Protein AF-A0A7S2L227-F1 (afdb_monomer_lite)

Structure (mmCIF, N/CA/C/O backbone):
data_AF-A0A7S2L227-F1
#
_entry.id   AF-A0A7S2L227-F1
#
loop_
_atom_site.group_PDB
_atom_site.id
_atom_site.type_symbol
_atom_site.label_atom_id
_atom_site.label_alt_id
_atom_site.label_comp_id
_atom_site.label_asym_id
_atom_site.label_entity_id
_atom_site.label_seq_id
_atom_site.pdbx_PDB_ins_code
_atom_site.Cartn_x
_atom_site.Cartn_y
_atom_site.Cartn_z
_atom_site.occupancy
_atom_site.B_iso_or_equiv
_atom_site.auth_seq_id
_atom_site.auth_comp_id
_atom_site.auth_asym_id
_atom_site.auth_atom_id
_atom_site.pdbx_PDB_model_num
ATOM 1 N N . CYS A 1 1 ? 7.752 14.181 -0.503 1.00 89.44 1 CYS A N 1
ATOM 2 C CA . CYS A 1 1 ? 8.346 12.931 -1.004 1.00 89.44 1 CYS A CA 1
ATOM 3 C C . CYS A 1 1 ? 9.025 13.169 -2.347 1.00 89.44 1 CYS A C 1
ATOM 5 O O . CYS A 1 1 ? 8.582 14.032 -3.104 1.00 89.44 1 CYS A O 1
ATOM 7 N N . THR A 1 2 ? 10.059 12.389 -2.670 1.00 92.19 2 THR A N 1
ATOM 8 C CA . THR A 1 2 ? 10.684 12.340 -4.005 1.00 92.19 2 THR A CA 1
ATOM 9 C C . THR A 1 2 ? 10.871 10.892 -4.438 1.00 92.19 2 THR A C 1
ATOM 11 O O . THR A 1 2 ? 11.545 10.142 -3.737 1.00 92.19 2 THR A O 1
ATOM 14 N N . ILE A 1 3 ? 10.342 10.508 -5.604 1.00 94.38 3 ILE A N 1
ATOM 15 C CA . ILE A 1 3 ? 10.519 9.165 -6.181 1.00 94.38 3 ILE A CA 1
ATOM 16 C C . ILE A 1 3 ? 11.665 9.109 -7.196 1.00 94.38 3 ILE A C 1
ATOM 18 O O . ILE A 1 3 ? 11.829 9.998 -8.033 1.00 94.38 3 ILE A O 1
ATOM 22 N N . VAL A 1 4 ? 12.415 8.006 -7.172 1.00 95.62 4 VAL A N 1
ATOM 23 C CA . VAL A 1 4 ? 13.352 7.609 -8.226 1.00 95.62 4 VAL A CA 1
ATOM 24 C C . VAL A 1 4 ? 12.947 6.232 -8.739 1.00 95.62 4 VAL A C 1
ATOM 26 O O . VAL A 1 4 ? 12.931 5.250 -7.998 1.00 95.62 4 VAL A O 1
ATOM 29 N N . ALA A 1 5 ? 12.632 6.153 -10.030 1.00 95.94 5 ALA A N 1
ATOM 30 C CA . ALA A 1 5 ? 12.313 4.904 -10.707 1.00 95.94 5 ALA A CA 1
ATOM 31 C C . ALA A 1 5 ? 13.301 4.658 -11.850 1.00 95.94 5 ALA A C 1
ATOM 33 O O . ALA A 1 5 ? 13.580 5.549 -12.652 1.00 95.94 5 ALA A O 1
ATOM 34 N N . VAL A 1 6 ? 13.815 3.432 -11.938 1.00 97.69 6 VAL A N 1
ATOM 35 C CA . VAL A 1 6 ? 14.757 2.999 -12.974 1.00 97.69 6 VAL A CA 1
ATOM 36 C C . VAL A 1 6 ? 14.181 1.772 -13.665 1.00 97.69 6 VAL A C 1
ATOM 38 O O . VAL A 1 6 ? 13.954 0.736 -13.041 1.00 97.69 6 VAL A O 1
ATOM 41 N N . GLY A 1 7 ? 13.930 1.884 -14.969 1.00 97.56 7 GLY A N 1
ATOM 42 C CA . GLY A 1 7 ? 13.489 0.755 -15.785 1.00 97.56 7 GLY A CA 1
ATOM 43 C C . GLY A 1 7 ? 14.604 -0.274 -15.980 1.00 97.56 7 GLY A C 1
ATOM 44 O O . GLY A 1 7 ? 15.784 0.071 -15.967 1.00 97.56 7 GLY A O 1
ATOM 45 N N . LYS A 1 8 ? 14.235 -1.537 -16.223 1.00 97.44 8 LYS A N 1
ATOM 46 C CA . LYS A 1 8 ? 15.195 -2.646 -16.379 1.00 97.44 8 LYS A CA 1
ATOM 47 C C . LYS A 1 8 ? 16.293 -2.378 -17.418 1.00 97.44 8 LYS A C 1
ATOM 49 O O . LYS A 1 8 ? 17.437 -2.739 -17.185 1.00 97.44 8 LYS A O 1
ATOM 54 N N . ASP A 1 9 ? 15.950 -1.710 -18.523 1.00 98.12 9 ASP A N 1
ATOM 55 C CA . ASP A 1 9 ? 16.874 -1.433 -19.634 1.00 98.12 9 ASP A CA 1
ATOM 56 C C . ASP A 1 9 ? 17.784 -0.224 -19.358 1.00 98.12 9 ASP A C 1
ATOM 58 O O . ASP A 1 9 ? 18.794 -0.045 -20.030 1.00 98.12 9 ASP A O 1
ATOM 62 N N . ALA A 1 10 ? 17.439 0.596 -18.360 1.00 97.94 10 ALA A N 1
ATOM 63 C CA . ALA A 1 10 ? 18.264 1.701 -17.872 1.00 97.94 10 ALA A CA 1
ATOM 64 C C . ALA A 1 10 ? 19.127 1.300 -16.660 1.00 97.94 10 ALA A C 1
ATOM 66 O O . ALA A 1 10 ? 20.042 2.026 -16.280 1.00 97.94 10 ALA A O 1
ATOM 67 N N . SER A 1 11 ? 18.826 0.162 -16.031 1.00 97.69 11 SER A N 1
ATOM 68 C CA . SER A 1 11 ? 19.532 -0.336 -14.854 1.00 97.69 11 SER A CA 1
ATOM 69 C C . SER A 1 11 ? 20.804 -1.089 -15.236 1.00 97.69 11 SER A C 1
ATOM 71 O O . SER A 1 11 ? 20.792 -1.941 -16.122 1.00 97.69 11 SER A O 1
ATOM 73 N N . ALA A 1 12 ? 21.888 -0.868 -14.488 1.00 97.56 12 ALA A N 1
ATOM 74 C CA . ALA A 1 12 ? 23.129 -1.631 -14.635 1.00 97.56 12 ALA A CA 1
ATOM 75 C C . ALA A 1 12 ? 22.983 -3.118 -14.249 1.00 97.56 12 ALA A C 1
ATOM 77 O O . ALA A 1 12 ? 23.829 -3.930 -14.615 1.00 97.56 12 ALA A O 1
ATOM 78 N N . THR A 1 13 ? 21.929 -3.483 -13.509 1.00 96.50 13 THR A N 1
ATOM 79 C CA . THR A 1 13 ? 21.678 -4.863 -13.058 1.00 96.50 13 THR A CA 1
ATOM 80 C C . THR A 1 13 ? 20.686 -5.616 -13.943 1.00 96.50 13 THR A C 1
ATOM 82 O O . THR A 1 13 ? 20.454 -6.798 -13.715 1.00 96.50 13 THR A O 1
ATOM 85 N N . GLY A 1 14 ? 20.060 -4.954 -14.924 1.00 97.19 14 GLY A N 1
ATOM 86 C CA . GLY A 1 14 ? 18.980 -5.544 -15.721 1.00 97.19 14 GLY A CA 1
ATOM 87 C C . GLY A 1 14 ? 17.658 -5.734 -14.960 1.00 97.19 14 GLY A C 1
ATOM 88 O O . GLY A 1 14 ? 16.725 -6.329 -15.499 1.00 97.19 14 GLY A O 1
ATOM 89 N N . HIS A 1 15 ? 17.551 -5.221 -13.729 1.00 94.44 15 HIS A N 1
ATOM 90 C CA . HIS A 1 15 ? 16.337 -5.266 -12.909 1.00 94.44 15 HIS A CA 1
ATOM 91 C C . HIS A 1 15 ? 15.732 -3.867 -12.730 1.00 94.44 15 HIS A C 1
ATOM 93 O O . HIS A 1 15 ? 16.484 -2.893 -12.619 1.00 94.44 15 HIS A O 1
ATOM 99 N N . PRO A 1 16 ? 14.392 -3.741 -12.692 1.00 96.25 16 PRO A N 1
ATOM 100 C CA . PRO A 1 16 ? 13.751 -2.478 -12.358 1.00 96.25 16 PRO A CA 1
ATOM 101 C C . PRO A 1 16 ? 13.970 -2.137 -10.879 1.00 96.25 16 PRO A C 1
ATOM 103 O O . PRO A 1 16 ? 14.066 -3.029 -10.037 1.00 96.25 16 PRO A O 1
ATOM 106 N N . MET A 1 17 ? 14.022 -0.846 -10.563 1.00 96.00 17 MET A N 1
ATOM 107 C CA . MET A 1 17 ? 14.164 -0.344 -9.195 1.00 96.00 17 MET A CA 1
ATOM 108 C C . MET A 1 17 ? 13.199 0.814 -8.972 1.00 96.00 17 MET A C 1
ATOM 110 O O . MET A 1 17 ? 13.030 1.662 -9.849 1.00 96.00 17 MET A O 1
ATOM 114 N N . VAL A 1 18 ? 12.598 0.857 -7.788 1.00 95.81 18 VAL A N 1
ATOM 115 C CA . VAL A 1 18 ? 11.824 1.998 -7.296 1.00 95.81 18 VAL A CA 1
ATOM 116 C C . VAL A 1 18 ? 12.293 2.324 -5.884 1.00 95.81 18 VAL A C 1
ATOM 118 O O . VAL A 1 18 ? 12.505 1.424 -5.074 1.00 95.81 18 VAL A O 1
ATOM 121 N N . SER A 1 19 ? 12.480 3.605 -5.597 1.00 93.69 19 SER A N 1
ATOM 122 C CA . SER A 1 19 ? 12.734 4.119 -4.254 1.00 93.69 19 SER A CA 1
ATOM 123 C C . SER A 1 19 ? 12.067 5.477 -4.092 1.00 93.69 19 SER A C 1
ATOM 125 O O . SER A 1 19 ? 11.801 6.162 -5.081 1.00 93.69 19 SER A O 1
ATOM 127 N N . HIS A 1 20 ? 11.789 5.871 -2.854 1.00 93.94 20 HIS A N 1
ATOM 128 C CA . HIS A 1 20 ? 11.280 7.202 -2.558 1.00 93.94 20 HIS A CA 1
ATOM 129 C C . HIS A 1 20 ? 11.815 7.715 -1.222 1.00 93.94 20 HIS A C 1
ATOM 131 O O . HIS A 1 20 ? 12.197 6.924 -0.358 1.00 93.94 20 HIS A O 1
ATOM 137 N N . THR A 1 21 ? 11.860 9.037 -1.073 1.00 91.88 21 THR A N 1
ATOM 138 C CA . THR A 1 21 ? 11.909 9.676 0.245 1.00 91.88 21 THR A CA 1
ATOM 139 C C . THR A 1 21 ? 10.487 9.844 0.752 1.00 91.88 21 THR A C 1
ATOM 141 O O . THR A 1 21 ? 9.619 10.278 -0.007 1.00 91.88 21 THR A O 1
ATOM 144 N N . ASP A 1 22 ? 10.267 9.492 2.010 1.00 88.88 22 ASP A N 1
ATOM 145 C CA . ASP A 1 22 ? 9.003 9.689 2.709 1.00 88.88 22 ASP A CA 1
ATOM 146 C C . ASP A 1 22 ? 9.138 10.932 3.601 1.00 88.88 22 ASP A C 1
ATOM 148 O O . ASP A 1 22 ? 9.889 10.923 4.579 1.00 88.88 22 ASP A O 1
ATOM 152 N N . ASP A 1 23 ? 8.517 12.040 3.187 1.00 86.94 23 ASP A N 1
ATOM 153 C CA . ASP A 1 23 ? 8.712 13.354 3.808 1.00 86.94 23 ASP A CA 1
ATOM 154 C C . ASP A 1 23 ? 7.455 13.735 4.614 1.00 86.94 23 ASP A C 1
ATOM 156 O O . ASP A 1 23 ? 6.444 14.134 4.038 1.00 86.94 23 ASP A O 1
ATOM 160 N N . SER A 1 24 ? 7.524 13.691 5.944 1.00 77.12 24 SER A N 1
ATOM 161 C CA . SER A 1 24 ? 6.359 13.759 6.848 1.00 77.12 24 SER A CA 1
ATOM 162 C C . SER A 1 24 ? 5.887 15.147 7.275 1.00 77.12 24 SER A C 1
ATOM 164 O O . SER A 1 24 ? 5.265 15.317 8.325 1.00 77.12 24 SER A O 1
ATOM 166 N N . GLY A 1 25 ? 6.185 16.171 6.475 1.00 78.31 25 GLY A N 1
ATOM 167 C CA . GLY A 1 25 ? 5.776 17.542 6.776 1.00 78.31 25 GLY A CA 1
ATOM 168 C C . GLY A 1 25 ? 6.189 17.978 8.198 1.00 78.31 25 GLY A C 1
ATOM 169 O O . GLY A 1 25 ? 7.387 17.986 8.490 1.00 78.31 25 GLY A O 1
ATOM 170 N N . PRO A 1 26 ? 5.246 18.405 9.066 1.00 79.25 26 PRO A N 1
ATOM 171 C CA . PRO A 1 26 ? 5.553 18.857 10.425 1.00 79.25 26 PRO A CA 1
ATOM 172 C C . PRO A 1 26 ? 5.681 17.730 11.466 1.00 79.25 26 PRO A C 1
ATOM 174 O O . PRO A 1 26 ? 6.197 17.991 12.555 1.00 79.25 26 PRO A O 1
ATOM 177 N N . ASP A 1 27 ? 5.217 16.515 11.169 1.00 81.25 27 ASP A N 1
ATOM 178 C CA . ASP A 1 27 ? 5.107 15.422 12.136 1.00 81.25 27 ASP A CA 1
ATOM 179 C C . ASP A 1 27 ? 6.258 14.416 12.001 1.00 81.25 27 ASP A C 1
ATOM 181 O O . ASP A 1 27 ? 6.941 14.334 10.981 1.00 81.25 27 ASP A O 1
ATOM 185 N N . THR A 1 28 ? 6.520 13.643 13.059 1.00 84.62 28 THR A N 1
ATOM 186 C CA . THR A 1 28 ? 7.528 12.569 13.013 1.00 84.62 28 THR A CA 1
ATOM 187 C C . THR A 1 28 ? 6.894 11.293 12.482 1.00 84.62 28 THR A C 1
ATOM 189 O O . THR A 1 28 ? 6.044 10.745 13.178 1.00 84.62 28 THR A O 1
ATOM 192 N N . THR A 1 29 ? 7.343 10.782 11.330 1.00 86.50 29 THR A N 1
ATOM 193 C CA . THR A 1 29 ? 6.889 9.489 10.787 1.00 86.50 29 THR A CA 1
ATOM 194 C C . THR A 1 29 ? 7.057 8.351 11.784 1.00 86.50 29 THR A C 1
ATOM 196 O O . THR A 1 29 ? 8.076 8.222 12.471 1.00 86.50 29 THR A O 1
ATOM 199 N N . ASP A 1 30 ? 6.081 7.451 11.807 1.00 91.31 30 ASP A N 1
ATOM 200 C CA . ASP A 1 30 ? 6.264 6.135 12.395 1.00 91.31 30 ASP A CA 1
ATOM 201 C C . ASP A 1 30 ? 7.247 5.335 11.518 1.00 91.31 30 ASP A C 1
ATOM 203 O O . ASP A 1 30 ? 6.924 4.892 10.424 1.00 91.31 30 ASP A O 1
ATOM 207 N N . ILE A 1 31 ? 8.481 5.144 11.985 1.00 90.62 31 ILE A N 1
ATOM 208 C CA . ILE A 1 31 ? 9.533 4.442 11.222 1.00 90.62 31 ILE A CA 1
ATOM 209 C C . ILE A 1 31 ? 9.537 2.923 11.435 1.00 90.62 31 ILE A C 1
ATOM 211 O O . ILE A 1 31 ? 10.483 2.241 11.034 1.00 90.62 31 ILE A O 1
ATOM 215 N N . ARG A 1 32 ? 8.526 2.361 12.116 1.00 93.81 32 ARG A N 1
ATOM 216 C CA . ARG A 1 32 ? 8.453 0.905 12.301 1.00 93.81 32 ARG A CA 1
ATOM 217 C C . ARG A 1 32 ? 8.419 0.218 10.934 1.00 93.81 32 ARG A C 1
ATOM 219 O O . ARG A 1 32 ? 7.645 0.596 10.062 1.00 93.81 32 ARG A O 1
ATOM 226 N N . TRP A 1 33 ? 9.247 -0.805 10.770 1.00 95.31 33 TRP A N 1
ATOM 227 C CA . TRP A 1 33 ? 9.251 -1.656 9.587 1.00 95.31 33 TRP A CA 1
ATOM 228 C C . TRP A 1 33 ? 8.586 -2.978 9.954 1.00 95.31 33 TRP A C 1
ATOM 230 O O . TRP A 1 33 ? 9.184 -3.810 10.638 1.00 95.31 33 TRP A O 1
ATOM 240 N N . ILE A 1 34 ? 7.313 -3.127 9.590 1.00 97.50 34 ILE A N 1
ATOM 241 C CA . ILE A 1 34 ? 6.462 -4.201 10.111 1.00 97.50 34 ILE A CA 1
ATOM 242 C C . ILE A 1 34 ? 6.219 -5.250 9.037 1.00 97.50 34 ILE A C 1
ATOM 244 O O . ILE A 1 34 ? 6.005 -4.947 7.867 1.00 97.50 34 ILE A O 1
ATOM 248 N N . ARG A 1 35 ? 6.252 -6.519 9.437 1.00 97.81 35 ARG A N 1
ATOM 249 C CA . ARG A 1 35 ? 5.989 -7.639 8.543 1.00 97.81 35 ARG A CA 1
ATOM 250 C C . ARG A 1 35 ? 4.532 -8.073 8.642 1.00 97.81 35 ARG A C 1
ATOM 252 O O . ARG A 1 35 ? 4.182 -8.779 9.574 1.00 97.81 35 ARG A O 1
ATOM 259 N N . VAL A 1 36 ? 3.710 -7.767 7.641 1.00 98.38 36 VAL A N 1
ATOM 260 C CA . VAL A 1 36 ? 2.331 -8.286 7.573 1.00 98.38 36 VAL A CA 1
ATOM 261 C C . VAL A 1 36 ? 2.347 -9.698 6.972 1.00 98.38 36 VAL A C 1
ATOM 263 O O . VAL A 1 36 ? 2.692 -9.849 5.797 1.00 98.38 36 VAL A O 1
ATOM 266 N N . PRO A 1 37 ? 2.047 -10.760 7.743 1.00 98.31 37 PRO A N 1
ATOM 267 C CA . PRO A 1 37 ? 2.355 -12.133 7.347 1.00 98.31 37 PRO A CA 1
ATOM 268 C C . PRO A 1 37 ? 1.455 -12.653 6.221 1.00 98.31 37 PRO A C 1
ATOM 270 O O . PRO A 1 37 ? 0.384 -12.111 5.959 1.00 98.31 37 PRO A O 1
ATOM 273 N N . HIS A 1 38 ? 1.892 -13.748 5.591 1.00 98.50 38 HIS A N 1
ATOM 274 C CA . HIS A 1 38 ? 1.083 -14.511 4.642 1.00 98.50 38 HIS A CA 1
ATOM 275 C C . HIS A 1 38 ? -0.147 -15.042 5.373 1.00 98.50 38 HIS A C 1
ATOM 277 O O . HIS A 1 38 ? -0.011 -15.560 6.487 1.00 98.50 38 HIS A O 1
ATOM 283 N N . ARG A 1 39 ? -1.336 -14.959 4.771 1.00 97.75 39 ARG A N 1
ATOM 284 C CA . ARG A 1 39 ? -2.563 -15.418 5.433 1.00 97.75 39 ARG A CA 1
ATOM 285 C C . ARG A 1 39 ? -3.535 -16.066 4.474 1.00 97.75 39 ARG A C 1
ATOM 287 O O . ARG A 1 39 ? -3.676 -15.637 3.336 1.00 97.75 39 ARG A O 1
ATOM 294 N N . LYS A 1 40 ? -4.266 -17.040 5.012 1.00 98.31 40 LYS A N 1
ATOM 295 C CA . LYS A 1 40 ? -5.488 -17.576 4.419 1.00 98.31 40 LYS A CA 1
ATOM 296 C C . LYS A 1 40 ? -6.691 -17.068 5.192 1.00 98.31 40 LYS A C 1
ATOM 298 O O . LYS A 1 40 ? -6.659 -17.016 6.422 1.00 98.31 40 LYS A O 1
ATOM 303 N N . TRP A 1 41 ? -7.746 -16.732 4.470 1.00 97.44 41 TRP A N 1
ATOM 304 C CA . TRP A 1 41 ? -8.954 -16.134 5.011 1.00 97.44 41 TRP A CA 1
ATOM 305 C C . TRP A 1 41 ? -10.163 -17.029 4.734 1.00 97.44 41 TRP A C 1
ATOM 307 O O . TRP A 1 41 ? -10.324 -17.517 3.612 1.00 97.44 41 TRP A O 1
ATOM 317 N N . PRO A 1 42 ? -11.039 -17.258 5.730 1.00 97.94 42 PRO A N 1
ATOM 318 C CA . PRO A 1 42 ? -12.309 -17.930 5.502 1.00 97.94 42 PRO A CA 1
ATOM 319 C C . PRO A 1 42 ? -13.157 -17.234 4.431 1.00 97.94 42 PRO A C 1
ATOM 321 O O . PRO A 1 42 ? -13.129 -16.014 4.253 1.00 97.94 42 PRO A O 1
ATOM 324 N N . LYS A 1 43 ? -13.993 -18.012 3.740 1.00 97.31 43 LYS A N 1
ATOM 325 C CA . LYS A 1 43 ? -14.939 -17.459 2.769 1.00 97.31 43 LYS A CA 1
ATOM 326 C C . LYS A 1 43 ? -15.872 -16.449 3.448 1.00 97.31 43 LYS A C 1
ATOM 328 O O . LYS A 1 43 ? -16.512 -16.770 4.445 1.00 97.31 43 LYS A O 1
ATOM 333 N N . GLY A 1 44 ? -15.993 -15.262 2.855 1.00 97.19 44 GLY A N 1
ATOM 334 C CA . GLY A 1 44 ? -16.830 -14.178 3.376 1.00 97.19 44 GLY A CA 1
ATOM 335 C C . GLY A 1 44 ? -16.114 -13.227 4.338 1.00 97.19 44 GLY A C 1
ATOM 336 O O . GLY A 1 44 ? -16.751 -12.294 4.815 1.00 97.19 44 GLY A O 1
ATOM 337 N N . SER A 1 45 ? -14.816 -13.422 4.599 1.00 98.06 45 SER A N 1
ATOM 338 C CA . SER A 1 45 ? -13.998 -12.432 5.304 1.00 98.06 45 SER A CA 1
ATOM 339 C C . SER A 1 45 ? -13.984 -11.077 4.587 1.00 98.06 45 SER A C 1
ATOM 341 O O . SER A 1 45 ? -14.109 -10.991 3.361 1.00 98.06 45 SER A O 1
ATOM 343 N N . THR A 1 46 ? -13.785 -10.014 5.364 1.00 97.88 46 THR A N 1
ATOM 344 C CA . THR A 1 46 ? -13.619 -8.642 4.876 1.00 97.88 46 THR A CA 1
ATOM 345 C C . THR A 1 46 ? -12.225 -8.114 5.217 1.00 97.88 46 THR A C 1
ATOM 347 O O . THR A 1 46 ? -11.555 -8.609 6.121 1.00 97.88 46 THR A O 1
ATOM 350 N N . ARG A 1 47 ? -11.758 -7.131 4.446 1.00 97.69 47 ARG A N 1
ATOM 351 C CA . ARG A 1 47 ? -10.545 -6.352 4.695 1.00 97.69 47 ARG A CA 1
ATOM 352 C C . ARG A 1 47 ? -10.977 -4.951 5.103 1.00 97.69 47 ARG A C 1
ATOM 354 O O . ARG A 1 47 ? -11.545 -4.223 4.291 1.00 97.69 47 ARG A O 1
ATOM 361 N N . LYS A 1 48 ? -10.718 -4.603 6.362 1.00 98.06 48 LYS A N 1
ATOM 362 C CA . LYS A 1 48 ? -10.945 -3.259 6.914 1.00 98.06 48 LYS A CA 1
ATOM 363 C C . LYS A 1 48 ? -10.077 -2.239 6.196 1.00 98.06 48 LYS A C 1
ATOM 365 O O . LYS A 1 48 ? -8.965 -2.580 5.824 1.00 98.06 48 LYS A O 1
ATOM 370 N N . LEU A 1 49 ? -10.569 -1.023 6.032 1.00 97.88 49 LEU A N 1
ATOM 371 C CA . LEU A 1 49 ? -9.829 0.125 5.516 1.00 97.88 49 LEU A CA 1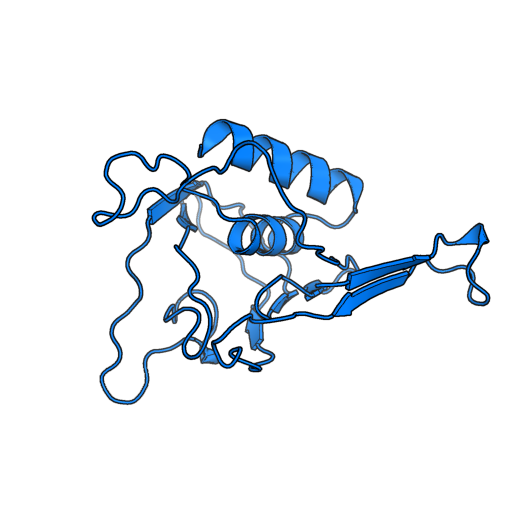
ATOM 372 C C . LEU A 1 49 ? -9.717 1.161 6.629 1.00 97.88 49 LEU A C 1
ATOM 374 O O . LEU A 1 49 ? -10.671 1.347 7.390 1.00 97.88 49 LEU A O 1
ATOM 378 N N . TYR A 1 50 ? -8.577 1.825 6.741 1.00 97.06 50 TYR A N 1
ATOM 379 C CA . TYR A 1 50 ? -8.281 2.743 7.831 1.00 97.06 50 TYR A CA 1
ATOM 380 C C . TYR A 1 50 ? -7.936 4.128 7.297 1.00 97.06 50 TYR A C 1
ATOM 382 O O . TYR A 1 50 ? -7.371 4.294 6.222 1.00 97.06 50 TYR A O 1
ATOM 390 N N . ASN A 1 51 ? -8.244 5.146 8.095 1.00 95.12 51 ASN A N 1
ATOM 391 C CA . ASN A 1 51 ? -7.601 6.437 7.923 1.00 95.12 51 ASN A CA 1
ATOM 392 C C . ASN A 1 51 ? -6.234 6.374 8.610 1.00 95.12 51 ASN A C 1
ATOM 394 O O . ASN A 1 51 ? -6.164 6.490 9.836 1.00 95.12 51 ASN A O 1
ATOM 398 N N . TRP A 1 52 ? -5.185 6.150 7.825 1.00 93.19 52 TRP A N 1
ATOM 399 C CA . TRP A 1 52 ? -3.802 6.156 8.293 1.00 93.19 52 TRP A CA 1
ATOM 400 C C . TRP A 1 52 ? -3.437 7.569 8.752 1.00 93.19 52 TRP A C 1
ATOM 402 O O . TRP A 1 52 ? -3.894 8.552 8.168 1.00 93.19 52 TRP A O 1
ATOM 412 N N . VAL A 1 53 ? -2.710 7.669 9.863 1.00 88.50 53 VAL A N 1
ATOM 413 C CA . VAL A 1 53 ? -2.306 8.961 10.428 1.00 88.50 53 VAL A CA 1
ATOM 414 C C . VAL A 1 53 ? -0.812 9.162 10.278 1.00 88.50 53 VAL A C 1
ATOM 416 O O . VAL A 1 53 ? -0.039 8.214 10.427 1.00 88.50 53 VAL A O 1
ATOM 419 N N . ASP A 1 54 ? -0.424 10.413 10.060 1.00 82.75 54 ASP A N 1
ATOM 420 C CA . ASP A 1 54 ? 0.972 10.813 10.113 1.00 82.75 54 ASP A CA 1
ATOM 421 C C . ASP A 1 54 ? 1.481 10.651 11.555 1.00 82.75 54 ASP A C 1
ATOM 423 O O . ASP A 1 54 ? 0.933 11.201 12.515 1.00 82.75 54 ASP A O 1
ATOM 427 N N . GLY A 1 55 ? 2.530 9.847 11.711 1.00 87.56 55 GLY A N 1
ATOM 428 C CA . GLY A 1 55 ? 3.232 9.633 12.974 1.00 87.56 55 GLY A CA 1
ATOM 429 C C . GLY A 1 55 ? 2.788 8.436 13.807 1.00 87.56 55 GLY A C 1
ATOM 430 O O . GLY A 1 55 ? 2.138 7.517 13.321 1.00 87.56 55 GLY A O 1
ATOM 431 N N . TYR A 1 56 ? 3.256 8.365 15.060 1.00 90.31 56 TYR A N 1
ATOM 432 C CA . TYR A 1 56 ? 3.131 7.153 15.878 1.00 90.31 56 TYR A CA 1
ATOM 433 C C . TYR A 1 56 ? 1.916 7.164 16.827 1.00 90.31 56 TYR A C 1
ATOM 435 O O . TYR A 1 56 ? 1.795 8.076 17.650 1.00 90.31 56 TYR A O 1
ATOM 443 N N . PRO A 1 57 ? 1.108 6.084 16.850 1.00 91.88 57 PRO A N 1
ATOM 444 C CA . PRO A 1 57 ? 1.095 4.975 15.889 1.00 91.88 57 PRO A CA 1
ATOM 445 C C . PRO A 1 57 ? 0.322 5.354 14.614 1.00 91.88 57 PRO A C 1
ATOM 447 O O . PRO A 1 57 ? -0.783 5.883 14.719 1.00 91.88 57 PRO A O 1
ATOM 450 N N . ARG A 1 58 ? 0.831 4.982 13.428 1.00 93.31 58 ARG A N 1
ATOM 451 C CA . ARG A 1 58 ? 0.141 5.287 12.152 1.00 93.31 58 ARG A CA 1
ATOM 452 C C . ARG A 1 58 ? -1.196 4.557 11.998 1.00 93.31 58 ARG A C 1
ATOM 454 O O . ARG A 1 58 ? -2.099 4.990 11.290 1.00 93.31 58 ARG A O 1
ATOM 461 N N . VAL A 1 59 ? -1.299 3.420 12.685 1.00 96.06 59 VAL A N 1
ATOM 462 C CA . VAL A 1 59 ? -2.511 2.633 12.900 1.00 96.06 59 VAL A CA 1
ATOM 463 C C . VAL A 1 59 ? -2.307 1.748 14.133 1.00 96.06 59 VAL A C 1
ATOM 465 O O . VAL A 1 59 ? -1.178 1.349 14.449 1.00 96.06 59 VAL A O 1
ATOM 468 N N . VAL A 1 60 ? -3.401 1.415 14.814 1.00 97.31 60 VAL A N 1
ATOM 469 C CA . VAL A 1 60 ? -3.465 0.349 15.819 1.00 97.31 60 VAL A CA 1
ATOM 470 C C . VAL A 1 60 ? -4.437 -0.694 15.285 1.00 97.31 60 VAL A C 1
ATOM 472 O O . VAL A 1 60 ? -5.632 -0.429 15.187 1.00 97.31 60 VAL A O 1
ATOM 475 N N . ALA A 1 61 ? -3.905 -1.830 14.850 1.00 96.88 61 ALA A N 1
ATOM 476 C CA . ALA A 1 61 ? -4.661 -2.872 14.167 1.00 96.88 61 ALA A CA 1
ATOM 477 C C . ALA A 1 61 ? -3.970 -4.225 14.364 1.00 96.88 61 ALA A C 1
ATOM 479 O O . ALA A 1 61 ? -3.252 -4.701 13.479 1.00 96.88 61 ALA A O 1
ATOM 480 N N . ALA A 1 62 ? -4.198 -4.868 15.515 1.00 96.06 62 ALA A N 1
ATOM 481 C CA . ALA A 1 62 ? -3.583 -6.164 15.843 1.00 96.06 62 ALA A CA 1
ATOM 482 C C . ALA A 1 62 ? -3.881 -7.250 14.790 1.00 96.06 62 ALA A C 1
ATOM 484 O O . ALA A 1 62 ? -3.115 -8.196 14.600 1.00 96.06 62 ALA A O 1
ATOM 485 N N . GLU A 1 63 ? -5.002 -7.099 14.080 1.00 94.56 63 GLU A N 1
ATOM 486 C CA . GLU A 1 63 ? -5.379 -7.971 12.978 1.00 94.56 63 GLU A CA 1
ATOM 487 C C . GLU A 1 63 ? -4.378 -7.918 11.819 1.00 94.56 63 GLU A C 1
ATOM 489 O O . GLU A 1 63 ? -4.177 -8.950 11.199 1.00 94.56 63 GLU A O 1
ATOM 494 N N . LEU A 1 64 ? -3.702 -6.799 11.533 1.00 95.19 64 LEU A N 1
ATOM 495 C CA . LEU A 1 64 ? -2.719 -6.723 10.440 1.00 95.19 64 LEU A CA 1
ATOM 496 C C . LEU A 1 64 ? -1.405 -7.418 10.812 1.00 95.19 64 LEU A C 1
ATOM 498 O O . LEU A 1 64 ? -0.895 -8.249 10.058 1.00 95.19 64 LEU A O 1
ATOM 502 N N . SER A 1 65 ? -0.885 -7.132 12.004 1.00 95.69 65 SER A N 1
ATOM 503 C CA . SER A 1 65 ? 0.325 -7.754 12.543 1.00 95.69 65 SER A CA 1
ATOM 504 C C . SER A 1 65 ? 0.368 -7.624 14.067 1.00 95.69 65 SER A C 1
ATOM 506 O O . SER A 1 65 ? -0.126 -6.617 14.583 1.00 95.69 65 SER A O 1
ATOM 508 N N . PRO A 1 66 ? 1.000 -8.558 14.806 1.00 94.81 66 PRO A N 1
ATOM 509 C CA . PRO A 1 66 ? 1.221 -8.404 16.246 1.00 94.81 66 PRO A CA 1
ATOM 510 C C . PRO A 1 66 ? 1.929 -7.094 16.621 1.00 94.81 66 PRO A C 1
ATOM 512 O O . PRO A 1 66 ? 1.663 -6.525 17.673 1.00 94.81 66 PRO A O 1
ATOM 515 N N . GLU A 1 67 ? 2.787 -6.569 15.747 1.00 95.38 67 GLU A N 1
ATOM 516 C CA . GLU A 1 67 ? 3.516 -5.312 15.940 1.00 95.38 67 GLU A CA 1
ATOM 517 C C . GLU A 1 67 ? 2.622 -4.065 15.816 1.00 95.38 67 GLU A C 1
ATOM 519 O O . GLU A 1 67 ? 3.033 -2.978 16.222 1.00 95.38 67 GLU A O 1
ATOM 524 N N . TYR A 1 68 ? 1.402 -4.215 15.288 1.00 96.62 68 TYR A N 1
ATOM 525 C CA . TYR A 1 68 ? 0.353 -3.190 15.290 1.00 96.62 68 TYR A CA 1
ATOM 526 C C . TYR A 1 68 ? -0.630 -3.340 16.458 1.00 96.62 68 TYR A C 1
ATOM 528 O O . TYR A 1 68 ? -1.594 -2.575 16.534 1.00 96.62 68 TYR A O 1
ATOM 536 N N . ALA A 1 69 ? -0.413 -4.299 17.364 1.00 96.38 69 ALA A N 1
ATOM 537 C CA . ALA A 1 69 ? -1.257 -4.456 18.538 1.00 96.38 69 ALA A CA 1
ATOM 538 C C . ALA A 1 69 ? -1.168 -3.231 19.469 1.00 96.38 69 ALA A C 1
ATOM 540 O O . ALA A 1 69 ? -0.110 -2.601 19.570 1.00 96.38 69 ALA A O 1
ATOM 541 N N . PRO A 1 70 ? -2.262 -2.892 20.174 1.00 96.69 70 PRO A N 1
ATOM 542 C CA . PRO A 1 70 ? -2.293 -1.756 21.083 1.00 96.69 70 PRO A CA 1
ATOM 543 C C . PRO A 1 70 ? -1.261 -1.905 22.202 1.00 96.69 70 PRO A C 1
ATOM 545 O O . PRO A 1 70 ? -1.197 -2.930 22.882 1.00 96.69 70 PRO A O 1
ATOM 548 N N . VAL A 1 71 ? -0.505 -0.837 22.455 1.00 95.25 71 VAL A N 1
ATOM 549 C CA . VAL A 1 71 ? 0.386 -0.716 23.618 1.00 95.25 71 VAL A CA 1
ATOM 550 C C . VAL A 1 71 ? -0.055 0.430 24.522 1.00 95.25 71 VAL A C 1
ATOM 552 O O . VAL A 1 71 ? -0.669 1.390 24.069 1.00 95.25 71 VAL A O 1
ATOM 555 N N . ALA A 1 72 ? 0.264 0.353 25.816 1.00 92.50 72 ALA A N 1
ATOM 556 C CA . ALA A 1 72 ? 0.122 1.471 26.759 1.00 92.50 72 ALA A CA 1
ATOM 557 C C . ALA A 1 72 ? -1.250 2.193 26.729 1.00 92.50 72 ALA A C 1
ATOM 559 O O . ALA A 1 72 ? -1.322 3.419 26.747 1.00 92.50 72 ALA A O 1
ATOM 560 N N . GLY A 1 73 ? -2.353 1.436 26.684 1.00 93.62 73 GLY A N 1
ATOM 561 C CA . GLY A 1 73 ? -3.711 1.998 26.712 1.00 93.62 73 GLY A CA 1
ATOM 562 C C . GLY A 1 73 ? -4.220 2.541 25.372 1.00 93.62 73 GLY A C 1
ATOM 563 O O . GLY A 1 73 ? -5.302 3.130 25.334 1.00 93.62 73 GLY A O 1
ATOM 564 N N . GLN A 1 74 ? -3.483 2.326 24.277 1.00 96.31 74 GLN A N 1
ATOM 565 C CA . GLN A 1 74 ? -3.988 2.545 22.924 1.00 96.31 74 GLN A CA 1
ATOM 566 C C . GLN A 1 74 ? -5.278 1.752 22.681 1.00 96.31 74 GLN A C 1
ATOM 568 O O . GLN A 1 74 ? -5.475 0.655 23.209 1.00 96.31 74 GLN A O 1
ATOM 573 N N . LYS A 1 75 ? -6.156 2.321 21.858 1.00 96.00 75 LYS A N 1
ATOM 574 C CA . LYS A 1 75 ? -7.366 1.662 21.364 1.00 96.00 75 LYS A CA 1
ATOM 575 C C . LYS A 1 75 ? -7.149 1.272 19.910 1.00 96.00 75 LYS A C 1
ATOM 577 O O . LYS A 1 75 ? -6.440 1.979 19.200 1.00 96.00 75 LYS A O 1
ATOM 582 N N . GLU A 1 76 ? -7.784 0.183 19.492 1.00 96.56 76 GLU A N 1
ATOM 583 C CA . GLU A 1 76 ? -7.848 -0.195 18.079 1.00 96.56 76 GLU A CA 1
ATOM 584 C C . GLU A 1 76 ? -8.385 0.975 17.244 1.00 96.56 76 GLU A C 1
ATOM 586 O O . GLU A 1 76 ? -9.343 1.655 17.638 1.00 96.56 76 GLU A O 1
ATOM 591 N N . SER A 1 77 ? -7.757 1.204 16.095 1.00 96.62 77 SER A N 1
ATOM 592 C CA . SER A 1 77 ? -8.207 2.177 15.112 1.00 96.62 77 SER A CA 1
ATOM 593 C C . SER A 1 77 ? -9.588 1.777 14.594 1.00 96.62 77 SER A C 1
ATOM 595 O O . SER A 1 77 ? -9.870 0.604 14.351 1.00 96.62 77 SER A O 1
ATOM 597 N N . VAL A 1 78 ? -10.466 2.761 14.413 1.00 96.12 78 VAL A N 1
ATOM 598 C CA . VAL A 1 78 ? -11.804 2.526 13.860 1.00 96.12 78 VAL A CA 1
ATOM 599 C C . VAL A 1 78 ? -11.699 2.481 12.331 1.00 96.12 78 VAL A C 1
ATOM 601 O O . VAL A 1 78 ? -11.218 3.457 11.748 1.00 96.12 78 VAL A O 1
ATOM 604 N N . PRO A 1 79 ? -12.130 1.394 11.665 1.00 96.81 79 PRO A N 1
ATOM 605 C CA . PRO A 1 79 ? -12.162 1.340 10.208 1.00 96.81 79 PRO A CA 1
ATOM 606 C C . PRO A 1 79 ? -13.088 2.406 9.616 1.00 96.81 79 PRO A C 1
ATOM 608 O O . PRO A 1 79 ? -14.164 2.671 10.153 1.00 96.81 79 PRO A O 1
ATOM 611 N N . ILE A 1 80 ? -12.697 2.971 8.476 1.00 96.56 80 ILE A N 1
ATOM 612 C CA . ILE A 1 80 ? -13.510 3.914 7.687 1.00 96.56 80 ILE A CA 1
ATOM 613 C C . ILE A 1 80 ? -14.279 3.221 6.551 1.00 96.56 80 ILE A C 1
ATOM 615 O O . ILE A 1 80 ? -15.128 3.824 5.895 1.00 96.56 80 ILE A O 1
ATOM 619 N N . GLY A 1 81 ? -14.009 1.935 6.325 1.00 96.25 81 GLY A N 1
ATOM 620 C CA . GLY A 1 81 ? -14.678 1.106 5.331 1.00 96.25 81 GLY A CA 1
ATOM 621 C C . GLY A 1 81 ? -14.238 -0.351 5.420 1.00 96.25 81 GLY A C 1
ATOM 622 O O . GLY A 1 81 ? -13.346 -0.696 6.195 1.00 96.25 81 GLY A O 1
ATOM 623 N N . GLU A 1 82 ? -14.865 -1.207 4.618 1.00 97.50 82 GLU A N 1
ATOM 624 C CA . GLU A 1 82 ? -14.486 -2.611 4.468 1.00 97.50 82 GLU A CA 1
ATOM 625 C C . GLU A 1 82 ? -14.734 -3.071 3.029 1.00 97.50 82 GLU A C 1
ATOM 627 O O . GLU A 1 82 ? -15.757 -2.735 2.432 1.00 97.50 82 GLU A O 1
ATOM 632 N N . ILE A 1 83 ? -13.833 -3.895 2.494 1.00 98.25 83 ILE A N 1
ATOM 633 C CA . ILE A 1 83 ? -13.986 -4.550 1.187 1.00 98.25 83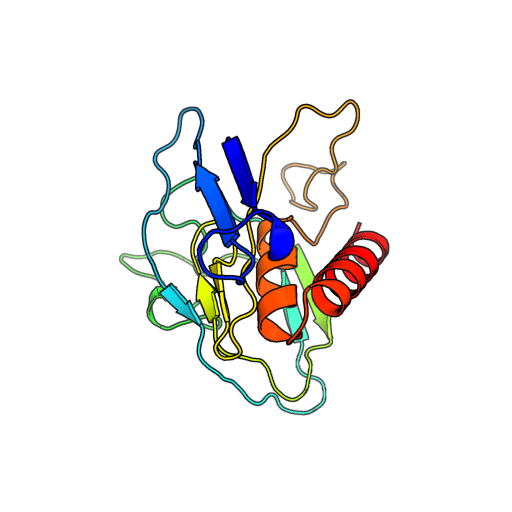 ILE A CA 1
ATOM 634 C C . ILE A 1 83 ? -13.969 -6.074 1.341 1.00 98.25 83 ILE A C 1
ATOM 636 O O . ILE A 1 83 ? -13.438 -6.579 2.329 1.00 98.25 83 ILE A O 1
ATOM 640 N N . PRO A 1 84 ? -14.491 -6.852 0.376 1.00 98.19 84 PRO A N 1
ATOM 641 C CA . PRO A 1 84 ? -14.323 -8.303 0.393 1.00 98.19 84 PRO A CA 1
ATOM 642 C C . PRO A 1 84 ? -12.841 -8.697 0.447 1.00 98.19 84 PRO A C 1
ATOM 644 O O . PRO A 1 84 ? -12.010 -8.114 -0.263 1.00 98.19 84 PRO A O 1
ATOM 647 N N . GLN A 1 85 ? -12.513 -9.685 1.281 1.00 97.88 85 GLN A N 1
ATOM 648 C CA . GLN A 1 85 ? -11.170 -10.249 1.361 1.00 97.88 85 GLN A CA 1
ATOM 649 C C . GLN A 1 85 ? -10.983 -11.378 0.338 1.00 97.88 85 GLN A C 1
ATOM 651 O O . GLN A 1 85 ? -11.939 -12.061 -0.036 1.00 97.88 85 GLN A O 1
ATOM 656 N N . VAL A 1 86 ? -9.748 -11.560 -0.128 1.00 97.88 86 VAL A N 1
ATOM 657 C CA . VAL A 1 86 ? -9.352 -12.701 -0.966 1.00 97.88 86 VAL A CA 1
ATOM 658 C C . VAL A 1 86 ? -8.999 -13.911 -0.097 1.00 97.88 86 VAL A C 1
ATOM 660 O O . VAL A 1 86 ? -8.634 -13.758 1.063 1.00 97.88 86 VAL A O 1
ATOM 663 N N . GLU A 1 87 ? -9.099 -15.123 -0.644 1.00 97.94 87 GLU A N 1
ATOM 664 C CA . GLU A 1 87 ? -8.858 -16.362 0.117 1.00 97.94 87 GLU A CA 1
ATOM 665 C C . GLU A 1 87 ? -7.428 -16.467 0.666 1.00 97.94 87 GLU A C 1
ATOM 667 O O . GLU A 1 87 ? -7.222 -17.026 1.739 1.00 97.94 87 GLU A O 1
ATOM 672 N N . GLU A 1 88 ? -6.446 -15.910 -0.038 1.00 98.44 88 GLU A N 1
ATOM 673 C CA . GLU A 1 88 ? -5.036 -15.970 0.330 1.00 98.44 88 GLU A CA 1
ATOM 674 C C . GLU A 1 88 ? -4.368 -14.637 -0.009 1.00 98.44 88 GLU A C 1
ATOM 676 O O . GLU A 1 88 ? -4.580 -14.087 -1.092 1.00 98.44 88 GLU A O 1
ATOM 681 N N . THR A 1 89 ? -3.597 -14.100 0.932 1.00 98.56 89 THR A N 1
ATOM 682 C CA . THR A 1 89 ? -2.862 -12.846 0.770 1.00 98.56 89 THR A CA 1
ATOM 683 C C . THR A 1 89 ? -1.373 -13.094 0.884 1.00 98.56 89 THR A C 1
ATOM 685 O O . THR A 1 89 ? -0.920 -13.746 1.832 1.00 98.56 89 THR A O 1
ATOM 688 N N . TYR A 1 90 ? -0.615 -12.493 -0.029 1.00 98.81 90 TYR A N 1
ATOM 689 C CA . TYR A 1 90 ? 0.824 -12.436 0.092 1.00 98.81 90 TYR A CA 1
ATOM 690 C C . TYR A 1 90 ? 1.227 -11.653 1.320 1.00 98.81 90 TYR A C 1
ATOM 692 O O . TYR A 1 90 ? 0.600 -10.696 1.777 1.00 98.81 90 TYR A O 1
ATOM 700 N N . ALA A 1 91 ? 2.363 -12.071 1.810 1.00 98.69 91 ALA A N 1
ATOM 701 C CA . ALA A 1 91 ? 3.039 -11.460 2.903 1.00 98.69 91 ALA A CA 1
ATOM 702 C C . ALA A 1 91 ? 3.879 -10.283 2.381 1.00 98.69 91 ALA A C 1
ATOM 704 O O . ALA A 1 91 ? 4.572 -10.420 1.372 1.00 98.69 91 ALA A O 1
ATOM 705 N N . TYR A 1 92 ? 3.872 -9.146 3.073 1.00 98.69 92 TYR A N 1
ATOM 706 C CA . TYR A 1 92 ? 4.659 -7.981 2.674 1.00 98.69 92 TYR A CA 1
ATOM 707 C C . TYR A 1 92 ? 5.288 -7.238 3.853 1.00 98.69 92 TYR A C 1
ATOM 709 O O . TYR A 1 92 ? 4.997 -7.510 5.022 1.00 98.69 92 TYR A O 1
ATOM 717 N N . TRP A 1 93 ? 6.215 -6.349 3.518 1.00 98.19 93 TRP A N 1
ATOM 718 C CA . TRP A 1 93 ? 6.815 -5.384 4.427 1.00 98.19 93 TRP A CA 1
ATOM 719 C C . TRP A 1 93 ? 6.075 -4.053 4.355 1.00 98.19 93 TRP A C 1
ATOM 721 O O . TRP A 1 93 ? 5.885 -3.518 3.263 1.00 98.19 93 TRP A O 1
ATOM 731 N N . ASP A 1 94 ? 5.702 -3.523 5.511 1.00 96.44 94 ASP A N 1
ATOM 732 C CA . ASP A 1 94 ? 4.894 -2.322 5.661 1.00 96.44 94 ASP A CA 1
ATOM 733 C C . ASP A 1 94 ? 5.676 -1.192 6.335 1.00 96.44 94 ASP A C 1
ATOM 735 O O . ASP A 1 94 ? 6.418 -1.409 7.302 1.00 96.44 94 ASP A O 1
ATOM 739 N N . MET A 1 95 ? 5.481 0.005 5.793 1.00 93.19 95 MET A N 1
ATOM 740 C CA . MET A 1 95 ? 5.799 1.306 6.375 1.00 93.19 95 MET A CA 1
ATOM 741 C C . MET A 1 95 ? 4.561 2.206 6.156 1.00 93.19 95 MET A C 1
ATOM 743 O O . MET A 1 95 ? 3.436 1.703 6.208 1.00 93.19 95 MET A O 1
ATOM 747 N N . ASP A 1 96 ? 4.709 3.518 5.927 1.00 91.38 96 ASP A N 1
ATOM 748 C CA . ASP A 1 96 ? 3.553 4.389 5.648 1.00 91.38 96 ASP A CA 1
ATOM 749 C C . ASP A 1 96 ? 2.854 3.909 4.374 1.00 91.38 96 ASP A C 1
ATOM 751 O O . ASP A 1 96 ? 1.639 3.698 4.349 1.00 91.38 96 ASP A O 1
ATOM 755 N N . TYR A 1 97 ? 3.657 3.500 3.394 1.00 93.50 97 TYR A N 1
ATOM 756 C CA . TYR A 1 97 ? 3.238 2.732 2.230 1.00 93.50 97 TYR A CA 1
ATOM 757 C C . TYR A 1 97 ? 3.771 1.300 2.291 1.00 93.50 97 TYR A C 1
ATOM 759 O O . TYR A 1 97 ? 4.740 0.983 2.988 1.00 93.50 97 TYR A O 1
ATOM 767 N N . ALA A 1 98 ? 3.135 0.409 1.538 1.00 95.75 98 ALA A N 1
ATOM 768 C CA . ALA A 1 98 ? 3.634 -0.950 1.390 1.00 95.75 98 ALA A CA 1
ATOM 769 C C . ALA A 1 98 ? 4.970 -0.940 0.621 1.00 95.75 98 ALA A C 1
ATOM 771 O O . ALA A 1 98 ? 5.108 -0.218 -0.362 1.00 95.75 98 ALA A O 1
ATOM 772 N N . VAL A 1 99 ? 5.956 -1.731 1.051 1.00 96.88 99 VAL A N 1
ATOM 773 C CA . VAL A 1 99 ? 7.330 -1.661 0.518 1.00 96.88 99 VAL A CA 1
ATOM 774 C C . VAL A 1 99 ? 7.571 -2.728 -0.547 1.00 96.88 99 VAL A C 1
ATOM 776 O O . VAL A 1 99 ? 7.818 -2.416 -1.711 1.00 96.88 99 VAL A O 1
ATOM 779 N N . GLN A 1 100 ? 7.510 -4.002 -0.153 1.00 98.12 100 GLN A N 1
ATOM 780 C CA . GLN A 1 100 ? 7.721 -5.139 -1.047 1.00 98.12 100 GLN A CA 1
ATOM 781 C C . GLN A 1 100 ? 7.069 -6.405 -0.485 1.00 98.12 100 GLN A C 1
ATOM 783 O O . GLN A 1 100 ? 7.120 -6.644 0.725 1.00 98.12 100 GLN A O 1
ATOM 788 N N . ASN A 1 101 ? 6.479 -7.226 -1.356 1.00 98.62 101 ASN A N 1
ATOM 789 C CA . ASN A 1 101 ? 5.908 -8.515 -0.975 1.00 98.62 101 ASN A CA 1
ATOM 790 C C . ASN A 1 101 ? 6.858 -9.699 -1.209 1.00 98.62 101 ASN A C 1
ATOM 792 O O . ASN A 1 101 ? 7.933 -9.573 -1.798 1.00 98.62 101 ASN A O 1
ATOM 796 N N . GLU A 1 102 ? 6.463 -10.872 -0.721 1.00 98.50 102 GLU A N 1
ATOM 797 C CA . GLU A 1 102 ? 7.275 -12.094 -0.752 1.00 98.50 102 GLU A CA 1
ATOM 798 C C . GLU A 1 102 ? 7.555 -12.646 -2.157 1.00 98.50 102 GLU A C 1
ATOM 800 O O . GLU A 1 102 ? 8.455 -13.466 -2.318 1.00 98.50 102 GLU A O 1
ATOM 805 N N . VAL A 1 103 ? 6.834 -12.170 -3.177 1.00 98.25 103 VAL A N 1
ATOM 806 C CA . VAL A 1 103 ? 7.063 -12.519 -4.589 1.00 98.25 103 VAL A CA 1
ATOM 807 C C . VAL A 1 103 ? 7.857 -11.449 -5.349 1.00 98.25 103 VAL A C 1
ATOM 809 O O . VAL A 1 103 ? 8.024 -11.549 -6.562 1.00 98.25 103 VAL A O 1
ATOM 812 N N . GLY A 1 104 ? 8.388 -10.443 -4.646 1.00 97.25 104 GLY A N 1
ATOM 813 C CA . GLY A 1 104 ? 9.303 -9.445 -5.207 1.00 97.25 104 GLY A CA 1
ATOM 814 C C . GLY A 1 104 ? 8.627 -8.274 -5.923 1.00 97.25 104 GLY A C 1
ATOM 815 O O . GLY A 1 104 ? 9.298 -7.556 -6.661 1.00 97.25 104 GLY A O 1
ATOM 816 N N . LEU A 1 105 ? 7.323 -8.060 -5.725 1.00 98.25 105 LEU A N 1
ATOM 817 C CA . LEU A 1 105 ? 6.648 -6.843 -6.173 1.00 98.25 105 LEU A CA 1
ATOM 818 C C . LEU A 1 105 ? 6.888 -5.721 -5.158 1.00 98.25 105 LEU A C 1
ATOM 820 O O . LEU A 1 105 ? 6.553 -5.885 -3.985 1.00 98.25 105 LEU A O 1
ATOM 824 N N . SER A 1 106 ? 7.415 -4.588 -5.623 1.00 97.75 106 SER A N 1
ATOM 825 C CA . SER A 1 106 ? 7.724 -3.411 -4.797 1.00 97.75 106 SER A CA 1
ATOM 826 C C . SER A 1 106 ? 6.896 -2.195 -5.217 1.00 97.75 106 SER A C 1
ATOM 828 O O . SER A 1 106 ? 6.544 -2.057 -6.392 1.00 97.75 106 SER A O 1
ATOM 830 N N . ILE A 1 107 ? 6.615 -1.301 -4.269 1.00 97.31 107 ILE A N 1
ATOM 831 C CA . ILE A 1 107 ? 5.901 -0.037 -4.493 1.00 97.31 107 ILE A CA 1
ATOM 832 C C . ILE A 1 107 ? 6.809 1.135 -4.102 1.00 97.31 107 ILE A C 1
ATOM 834 O O . ILE A 1 107 ? 7.550 1.076 -3.124 1.00 97.31 107 ILE A O 1
ATOM 838 N N . GLY A 1 108 ? 6.754 2.205 -4.894 1.00 94.81 108 GLY A N 1
ATOM 839 C CA . GLY A 1 108 ? 7.310 3.509 -4.548 1.00 94.81 108 GLY A CA 1
ATOM 840 C C . GLY A 1 108 ? 6.232 4.573 -4.711 1.00 94.81 108 GLY A C 1
ATOM 841 O O . GLY A 1 108 ? 5.483 4.532 -5.688 1.00 94.81 108 GLY A O 1
ATOM 842 N N . GLU A 1 109 ? 6.149 5.495 -3.758 1.00 91.94 109 GLU A N 1
ATOM 843 C CA . GLU A 1 109 ? 5.156 6.571 -3.733 1.00 91.94 109 GLU A CA 1
ATOM 844 C C . GLU A 1 109 ? 5.819 7.922 -4.035 1.00 91.94 109 GLU A C 1
ATOM 846 O O . GLU A 1 109 ? 7.023 8.102 -3.841 1.00 91.94 109 GLU A O 1
ATOM 851 N N . SER A 1 110 ? 5.041 8.862 -4.574 1.00 90.06 110 SER A N 1
ATOM 852 C CA . SER A 1 110 ? 5.428 10.269 -4.584 1.00 90.06 110 SER A CA 1
ATOM 853 C C . SER A 1 110 ? 4.218 11.158 -4.377 1.00 90.06 110 SER A C 1
ATOM 855 O O . SER A 1 110 ? 3.324 11.217 -5.224 1.00 90.06 110 SER A O 1
ATOM 857 N N . THR A 1 111 ? 4.278 11.974 -3.335 1.00 86.50 111 THR A N 1
ATOM 858 C CA . THR A 1 111 ? 3.280 13.012 -3.115 1.00 86.50 111 THR A CA 1
ATOM 859 C C . THR A 1 111 ? 3.437 14.133 -4.141 1.00 86.50 111 THR A C 1
ATOM 861 O O . THR A 1 111 ? 4.533 14.648 -4.367 1.00 86.50 111 THR A O 1
ATOM 864 N N . CYS A 1 112 ? 2.330 14.525 -4.769 1.00 84.06 112 CYS A N 1
ATOM 865 C CA . CYS A 1 112 ? 2.269 15.609 -5.747 1.00 84.06 112 CYS A CA 1
ATOM 866 C C . CYS A 1 112 ? 1.171 16.600 -5.356 1.00 84.06 112 CYS A C 1
ATOM 868 O O . CYS A 1 112 ? 0.169 16.226 -4.748 1.00 84.06 112 CYS A O 1
ATOM 870 N N . THR A 1 113 ? 1.321 17.869 -5.742 1.00 85.50 113 THR A N 1
ATOM 871 C CA . THR A 1 113 ? 0.226 18.831 -5.593 1.00 85.50 113 THR A CA 1
ATOM 872 C C . THR A 1 113 ? -0.936 18.447 -6.508 1.00 85.50 113 THR A C 1
ATOM 874 O O . THR A 1 113 ? -0.747 18.058 -7.661 1.00 85.50 113 THR A O 1
ATOM 877 N N . ALA A 1 114 ? -2.158 18.575 -5.999 1.00 87.06 114 ALA A N 1
ATOM 878 C CA . ALA A 1 114 ? -3.369 18.253 -6.739 1.00 87.06 114 ALA A CA 1
ATOM 879 C C . ALA A 1 114 ? -4.351 19.430 -6.710 1.00 87.06 114 ALA A C 1
ATOM 881 O O . ALA A 1 114 ? -4.440 20.164 -5.728 1.00 87.06 114 ALA A O 1
ATOM 882 N N . LYS A 1 115 ? -5.110 19.609 -7.799 1.00 91.25 115 LYS A N 1
ATOM 883 C CA . LYS A 1 115 ? -6.228 20.575 -7.846 1.00 91.25 115 LYS A CA 1
ATOM 884 C C . LYS A 1 115 ? -7.473 20.065 -7.121 1.00 91.25 115 LYS A C 1
ATOM 886 O O . LYS A 1 115 ? -8.354 20.849 -6.786 1.00 91.25 115 LYS A O 1
ATOM 891 N N . THR A 1 116 ? -7.555 18.755 -6.937 1.00 88.69 116 THR A N 1
ATOM 892 C CA . THR A 1 116 ? -8.660 18.046 -6.299 1.00 88.69 116 THR A 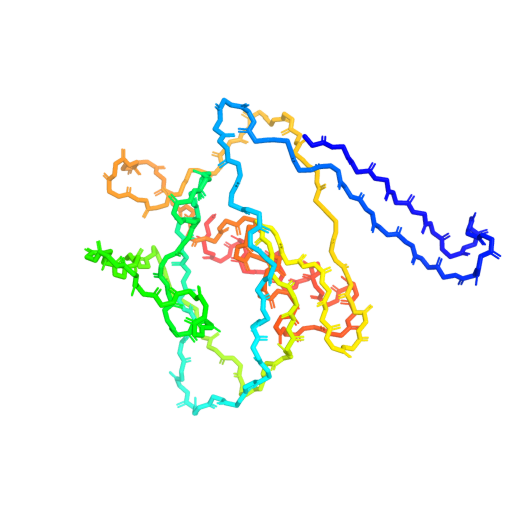CA 1
ATOM 893 C C . THR A 1 116 ? -8.087 17.136 -5.228 1.00 88.69 116 THR A C 1
ATOM 895 O O . THR A 1 116 ? -7.031 16.544 -5.434 1.00 88.69 116 THR A O 1
ATOM 898 N N . VAL A 1 117 ? -8.791 17.003 -4.110 1.00 85.56 117 VAL A N 1
ATOM 899 C CA . VAL A 1 117 ? -8.394 16.138 -2.997 1.00 85.56 117 VAL A CA 1
ATOM 900 C C . VAL A 1 117 ? -9.587 15.267 -2.627 1.00 85.56 117 VAL A C 1
ATOM 902 O O . VAL A 1 117 ? -10.689 15.783 -2.432 1.00 85.56 117 VAL A O 1
ATOM 905 N N . GLY A 1 118 ? -9.367 13.955 -2.555 1.00 88.44 118 GLY A N 1
ATOM 906 C CA . GLY A 1 118 ? -10.335 13.010 -2.006 1.00 88.44 118 GLY A CA 1
ATOM 907 C C . GLY A 1 118 ? -10.189 12.965 -0.491 1.00 88.44 118 GLY A C 1
ATOM 908 O O . GLY A 1 118 ? -9.221 12.403 0.012 1.00 88.44 118 GLY A O 1
ATOM 909 N N . TRP A 1 119 ? -11.118 13.585 0.237 1.00 93.25 119 TRP A N 1
ATOM 910 C CA . TRP A 1 119 ? -11.084 13.590 1.699 1.00 93.25 119 TRP A CA 1
ATOM 911 C C . TRP A 1 119 ? -11.566 12.251 2.269 1.00 93.25 119 TRP A C 1
ATOM 913 O O . TRP A 1 119 ? -12.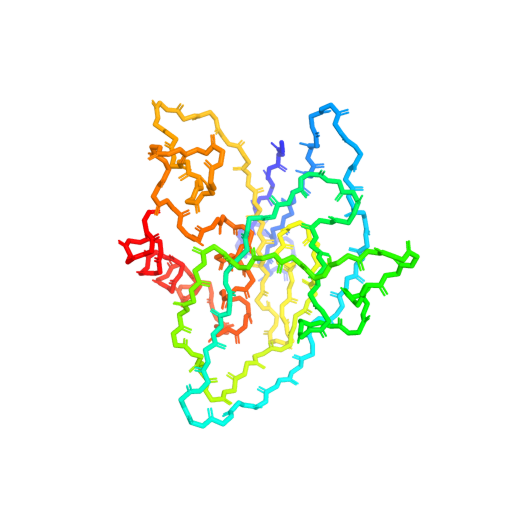557 11.710 1.759 1.00 93.25 119 TRP A O 1
ATOM 923 N N . PRO A 1 120 ? -10.914 11.736 3.329 1.00 94.62 120 PRO A N 1
ATOM 924 C CA . PRO A 1 120 ? -11.282 10.463 3.920 1.00 94.62 120 PRO A CA 1
ATOM 925 C C . PRO A 1 120 ? -12.664 10.544 4.573 1.00 94.62 120 PRO A C 1
ATOM 927 O O . PRO A 1 120 ? -13.052 11.587 5.104 1.00 94.62 120 PRO A O 1
ATOM 930 N N . ALA A 1 121 ? -13.400 9.436 4.541 1.00 95.19 121 ALA A N 1
ATOM 931 C CA . ALA A 1 121 ? -14.746 9.291 5.089 1.00 95.19 121 ALA A CA 1
ATOM 932 C C . ALA A 1 121 ? -14.736 9.179 6.626 1.00 95.19 121 ALA A C 1
ATOM 934 O O . ALA A 1 121 ? -15.173 8.181 7.203 1.00 95.19 121 ALA A O 1
ATOM 935 N N . THR A 1 122 ? -14.203 10.198 7.300 1.00 94.12 122 THR A N 1
ATOM 936 C CA . THR A 1 122 ? -14.099 10.269 8.760 1.00 94.12 122 THR A CA 1
ATOM 937 C C . THR A 1 122 ? -15.155 11.211 9.356 1.00 94.12 122 THR A C 1
ATOM 939 O O . THR A 1 122 ? -15.583 12.156 8.691 1.00 94.12 122 THR A O 1
ATOM 942 N N . PRO A 1 123 ? -15.589 11.016 10.619 1.00 91.06 123 PRO A N 1
ATOM 943 C CA . PRO A 1 123 ? -16.619 11.862 11.238 1.00 91.06 123 PRO A CA 1
ATOM 944 C C . PRO A 1 123 ? -16.277 13.361 11.298 1.00 91.06 123 PRO A C 1
ATOM 946 O O . PRO A 1 123 ? -17.175 14.198 11.255 1.00 91.06 123 PRO A O 1
ATOM 949 N N . ASP A 1 124 ? -14.990 13.709 11.389 1.00 93.25 124 ASP A N 1
ATOM 950 C CA . ASP A 1 124 ? -14.485 15.089 11.371 1.00 93.25 124 ASP A CA 1
ATOM 951 C C . ASP A 1 124 ? -14.513 15.730 9.971 1.00 93.25 124 ASP A C 1
ATOM 953 O O . ASP A 1 124 ? -14.409 16.951 9.852 1.00 93.25 124 ASP A O 1
ATOM 957 N N . LYS A 1 125 ? -14.698 14.929 8.913 1.00 92.94 125 LYS A N 1
ATOM 958 C CA . LYS A 1 125 ? -14.777 15.374 7.518 1.00 92.94 125 LYS A CA 1
ATOM 959 C C . LYS A 1 125 ? -16.111 14.940 6.909 1.00 92.94 125 LYS A C 1
ATOM 961 O O . LYS A 1 125 ? -16.151 14.023 6.094 1.00 92.94 125 LYS A O 1
ATOM 966 N N . PRO A 1 126 ? -17.223 15.627 7.228 1.00 90.50 126 PRO A N 1
ATOM 967 C CA . PRO A 1 126 ? -18.558 15.238 6.756 1.00 90.50 126 PRO A CA 1
ATOM 968 C C . PRO A 1 126 ? -18.735 15.308 5.227 1.00 90.50 126 PRO A C 1
ATOM 970 O O . PRO A 1 126 ? -19.726 14.815 4.701 1.00 90.50 126 PRO A O 1
ATOM 973 N N . TYR A 1 127 ? -17.796 15.936 4.515 1.00 91.19 127 TYR A N 1
ATOM 974 C CA . TYR A 1 127 ? -17.728 16.025 3.053 1.00 91.19 127 TYR A CA 1
ATOM 975 C C . TYR A 1 127 ? -16.745 15.020 2.425 1.00 91.19 127 TYR A C 1
ATOM 977 O O . TYR A 1 127 ? -16.551 15.041 1.210 1.00 91.19 127 TYR A O 1
ATOM 985 N N . GLY A 1 128 ? -16.076 14.197 3.237 1.00 93.94 128 GLY A N 1
ATOM 986 C CA . GLY A 1 128 ? -15.174 13.149 2.784 1.00 93.94 128 GLY A CA 1
ATOM 987 C C . GLY A 1 128 ? -15.927 11.866 2.467 1.00 93.94 128 GLY A C 1
ATOM 988 O O . GLY A 1 128 ? -16.790 11.429 3.228 1.00 93.94 128 GLY A O 1
ATOM 989 N N . TYR A 1 129 ? -15.593 11.263 1.331 1.00 93.25 129 TYR A N 1
ATOM 990 C CA . TYR A 1 129 ? -16.224 10.032 0.851 1.00 93.25 129 TYR A CA 1
ATOM 991 C C . TYR A 1 129 ? -15.210 8.926 0.562 1.00 93.25 129 TYR A C 1
ATOM 993 O O . TYR A 1 129 ? -15.629 7.789 0.372 1.00 93.25 129 TYR A O 1
ATOM 1001 N N . ASN A 1 130 ? -13.909 9.241 0.576 1.00 95.38 130 ASN A N 1
ATOM 1002 C CA . ASN A 1 130 ? -12.858 8.279 0.284 1.00 95.38 130 ASN A CA 1
ATOM 1003 C C . ASN A 1 130 ? -12.667 7.326 1.467 1.00 95.38 130 ASN A C 1
ATOM 1005 O O . ASN A 1 130 ? -12.336 7.745 2.576 1.00 95.38 130 ASN A O 1
ATOM 1009 N N . ARG A 1 131 ? -12.884 6.033 1.246 1.00 96.62 131 ARG A N 1
ATOM 1010 C CA . ARG A 1 131 ? -12.675 4.995 2.260 1.00 96.62 131 ARG A CA 1
ATOM 1011 C C . ARG A 1 131 ? -11.346 4.264 2.099 1.00 96.62 131 ARG A C 1
ATOM 1013 O O . ARG A 1 131 ? -10.975 3.544 3.015 1.00 96.62 131 ARG A O 1
ATOM 1020 N N . ALA A 1 132 ? -10.642 4.434 0.980 1.00 96.31 132 ALA A N 1
ATOM 1021 C CA . ALA A 1 132 ? -9.374 3.781 0.666 1.00 96.31 132 ALA A CA 1
ATOM 1022 C C . ALA A 1 132 ? -8.284 4.812 0.312 1.00 96.31 132 ALA A C 1
ATOM 1024 O O . ALA A 1 132 ? -8.127 5.218 -0.843 1.00 96.31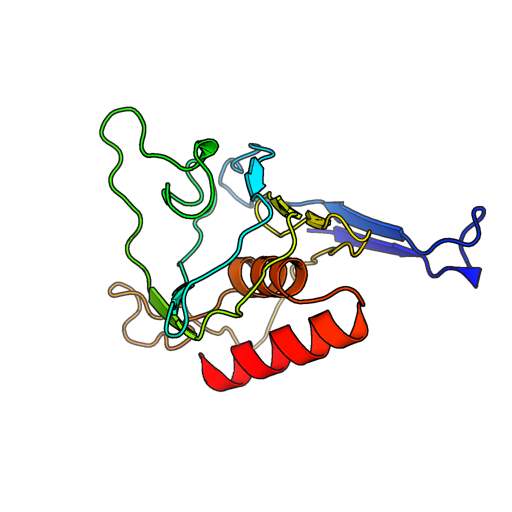 132 ALA A O 1
ATOM 1025 N N . GLY A 1 133 ? -7.492 5.201 1.316 1.00 94.50 133 GLY A N 1
ATOM 1026 C CA . GLY A 1 133 ? -6.287 6.015 1.125 1.00 94.50 133 GLY A CA 1
ATOM 1027 C C . GLY A 1 133 ? -5.191 5.277 0.350 1.00 94.50 133 GLY A C 1
ATOM 1028 O O . GLY A 1 133 ? -5.228 4.053 0.193 1.00 94.50 133 GLY A O 1
ATOM 1029 N N . ILE A 1 134 ? -4.191 6.014 -0.138 1.00 94.00 134 ILE A N 1
ATOM 1030 C CA . ILE A 1 134 ? -3.080 5.440 -0.915 1.00 94.00 134 ILE A CA 1
ATOM 1031 C C . ILE A 1 134 ? -2.269 4.415 -0.096 1.00 94.00 134 ILE A C 1
ATOM 1033 O O . ILE A 1 134 ? -1.741 3.444 -0.644 1.00 94.00 134 ILE A O 1
ATOM 1037 N N . GLU A 1 135 ? -2.242 4.570 1.224 1.00 94.81 135 GLU A N 1
ATOM 1038 C CA . GLU A 1 135 ? -1.639 3.657 2.186 1.00 94.81 135 GLU A CA 1
ATOM 1039 C C . GLU A 1 135 ? -2.343 2.297 2.130 1.00 94.81 135 GLU A C 1
ATOM 1041 O O . GLU A 1 135 ? -1.681 1.285 1.897 1.00 94.81 135 GLU A O 1
ATOM 1046 N N . ASP A 1 136 ? -3.678 2.261 2.240 1.00 96.94 136 ASP A N 1
ATOM 1047 C CA . ASP A 1 136 ? -4.457 1.025 2.084 1.00 96.94 136 ASP A CA 1
ATOM 1048 C C . ASP A 1 136 ? -4.328 0.457 0.671 1.00 96.94 136 ASP A C 1
ATOM 1050 O O . ASP A 1 136 ? -4.114 -0.743 0.515 1.00 96.94 136 ASP A O 1
ATOM 1054 N N . LEU A 1 137 ? -4.413 1.294 -0.367 1.00 97.94 137 LEU A N 1
ATOM 1055 C CA . LEU A 1 137 ? -4.324 0.839 -1.756 1.00 97.94 137 LEU A CA 1
ATOM 1056 C C . LEU A 1 137 ? -2.985 0.144 -2.042 1.00 97.94 137 LEU A C 1
ATOM 1058 O O . LEU A 1 137 ? -2.974 -0.947 -2.615 1.00 97.94 137 LEU A O 1
ATOM 1062 N N . SER A 1 138 ? -1.864 0.726 -1.605 1.00 97.81 138 SER A N 1
ATOM 1063 C CA . SER A 1 138 ? -0.535 0.119 -1.767 1.00 97.81 138 SER A CA 1
ATOM 1064 C C . SER A 1 138 ? -0.407 -1.205 -1.004 1.00 97.81 138 SER A C 1
ATOM 1066 O O . SER A 1 138 ? 0.110 -2.185 -1.546 1.00 97.81 138 SER A O 1
ATOM 1068 N N . LYS A 1 139 ? -0.937 -1.273 0.224 1.00 98.25 139 LYS A N 1
ATOM 1069 C CA . LYS A 1 139 ? -0.944 -2.483 1.063 1.00 98.25 139 LYS A CA 1
ATOM 1070 C C . LYS A 1 139 ? -1.779 -3.588 0.424 1.00 98.25 139 LYS A C 1
ATOM 1072 O O . LYS A 1 139 ? -1.293 -4.701 0.248 1.00 98.25 139 LYS A O 1
ATOM 1077 N N . ILE A 1 140 ? -2.988 -3.267 -0.034 1.00 98.56 140 ILE A N 1
ATOM 1078 C CA . ILE A 1 140 ? -3.885 -4.212 -0.709 1.00 98.56 140 ILE A CA 1
ATOM 1079 C C . ILE A 1 140 ? -3.284 -4.710 -2.029 1.00 98.56 140 ILE A C 1
ATOM 1081 O O . ILE A 1 140 ? -3.431 -5.886 -2.370 1.00 98.56 140 ILE A O 1
ATOM 1085 N N . ALA A 1 141 ? -2.579 -3.854 -2.773 1.00 98.69 141 ALA A N 1
ATOM 1086 C CA . ALA A 1 141 ? -1.859 -4.287 -3.964 1.00 98.69 141 ALA A CA 1
ATOM 1087 C C . ALA A 1 141 ? -0.828 -5.370 -3.624 1.00 98.69 141 ALA A C 1
ATOM 1089 O O . ALA A 1 141 ? -0.794 -6.413 -4.275 1.00 98.69 141 ALA A O 1
ATOM 1090 N N . LEU A 1 142 ? -0.026 -5.159 -2.578 1.00 98.75 142 LEU A N 1
ATOM 1091 C CA . LEU A 1 142 ? 0.979 -6.130 -2.158 1.00 98.75 142 LEU A CA 1
ATOM 1092 C C . LEU A 1 142 ? 0.383 -7.395 -1.536 1.00 98.75 142 LEU A C 1
ATOM 1094 O O . LEU A 1 142 ? 0.963 -8.460 -1.735 1.00 98.75 142 LEU A O 1
ATOM 1098 N N . GLU A 1 143 ? -0.777 -7.307 -0.878 1.00 98.44 143 GLU A N 1
ATOM 1099 C CA . GLU A 1 143 ? -1.548 -8.462 -0.400 1.00 98.44 143 GLU A CA 1
ATOM 1100 C C . GLU A 1 143 ? -2.040 -9.349 -1.557 1.00 98.44 143 GLU A C 1
ATOM 1102 O O . GLU A 1 143 ? -2.109 -10.565 -1.406 1.00 98.44 143 GLU A O 1
ATOM 1107 N N . ARG A 1 144 ? -2.416 -8.770 -2.708 1.00 98.56 144 ARG A N 1
ATOM 1108 C CA . ARG A 1 144 ? -3.211 -9.473 -3.739 1.00 98.56 144 ARG A CA 1
ATOM 1109 C C . ARG A 1 144 ? -2.483 -9.738 -5.053 1.00 98.56 144 ARG A C 1
ATOM 1111 O O . ARG A 1 144 ? -2.947 -10.558 -5.844 1.00 98.56 144 ARG A O 1
ATOM 1118 N N . CYS A 1 145 ? -1.366 -9.063 -5.315 1.00 98.81 145 CYS A N 1
ATOM 1119 C CA . CYS A 1 145 ? -0.735 -9.062 -6.632 1.00 98.81 145 CYS A CA 1
ATOM 1120 C C . CYS A 1 145 ? 0.712 -9.545 -6.635 1.00 98.81 145 CYS A C 1
ATOM 1122 O O 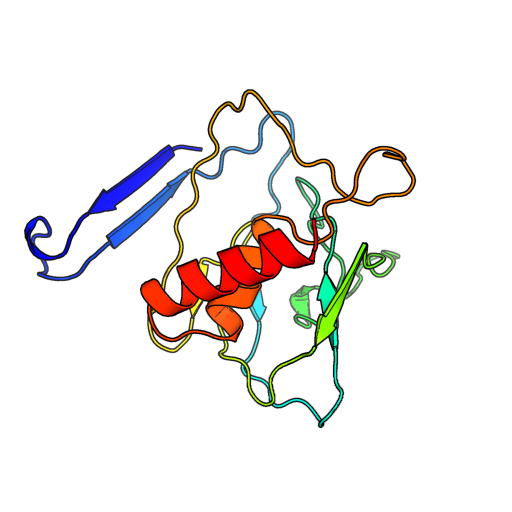. CYS A 1 145 ? 1.501 -9.246 -5.748 1.00 98.81 145 CYS A O 1
ATOM 1124 N N . ALA A 1 146 ? 1.082 -10.219 -7.726 1.00 98.44 146 ALA A N 1
ATOM 1125 C CA . ALA A 1 146 ? 2.462 -10.614 -8.018 1.00 98.44 146 ALA A CA 1
ATOM 1126 C C . ALA A 1 146 ? 3.129 -9.752 -9.107 1.00 98.44 146 ALA A C 1
ATOM 1128 O O . ALA A 1 146 ? 4.303 -9.932 -9.411 1.00 98.44 146 ALA A O 1
ATOM 1129 N N . THR A 1 147 ? 2.389 -8.833 -9.741 1.00 98.38 147 THR A N 1
ATOM 1130 C CA . THR A 1 147 ? 2.903 -8.000 -10.840 1.00 98.38 147 THR A CA 1
ATOM 1131 C C . THR A 1 147 ? 2.469 -6.546 -10.699 1.00 98.38 147 THR A C 1
ATOM 1133 O O . THR A 1 147 ? 1.395 -6.258 -10.170 1.00 98.38 147 THR A O 1
ATOM 1136 N N . ALA A 1 148 ? 3.271 -5.628 -11.248 1.00 98.00 148 ALA A N 1
ATOM 1137 C CA . ALA A 1 148 ? 2.976 -4.194 -11.227 1.00 98.00 148 ALA A CA 1
ATOM 1138 C C . ALA A 1 148 ? 1.661 -3.844 -11.945 1.00 98.00 148 ALA A C 1
ATOM 1140 O O . ALA A 1 148 ? 0.929 -2.968 -11.500 1.00 98.00 148 ALA A O 1
ATOM 1141 N N . ARG A 1 149 ? 1.318 -4.557 -13.029 1.00 98.50 149 ARG A N 1
ATOM 1142 C CA . ARG A 1 149 ? 0.051 -4.336 -13.743 1.00 98.50 149 ARG A CA 1
ATOM 1143 C C . ARG A 1 149 ? -1.153 -4.734 -12.890 1.00 98.50 149 ARG A C 1
ATOM 1145 O O . ARG A 1 149 ? -2.071 -3.939 -12.756 1.00 98.50 149 ARG A O 1
ATOM 1152 N N . CYS A 1 150 ? -1.094 -5.904 -12.248 1.00 98.75 150 CYS A N 1
ATOM 1153 C CA . CYS A 1 150 ? -2.121 -6.318 -11.290 1.00 98.75 150 CYS A CA 1
ATOM 1154 C C . CYS A 1 150 ? -2.296 -5.280 -10.177 1.00 98.75 150 CYS A C 1
ATOM 1156 O O . CYS A 1 150 ? -3.429 -4.952 -9.837 1.00 98.75 150 CYS A O 1
ATOM 1158 N N . ALA A 1 151 ? -1.191 -4.754 -9.632 1.00 98.62 151 ALA A N 1
ATOM 1159 C CA . ALA A 1 151 ? -1.236 -3.747 -8.576 1.00 98.62 151 ALA A CA 1
ATOM 1160 C C . ALA A 1 151 ? -1.979 -2.484 -9.022 1.00 98.62 151 ALA A C 1
ATOM 1162 O O . ALA A 1 151 ? -2.929 -2.083 -8.358 1.00 98.62 151 ALA A O 1
ATOM 1163 N N . VAL A 1 152 ? -1.607 -1.912 -10.172 1.00 98.31 152 VAL A N 1
ATOM 1164 C CA . VAL A 1 152 ? -2.261 -0.713 -10.721 1.00 98.31 152 VAL A CA 1
ATOM 1165 C C . VAL A 1 152 ? -3.753 -0.951 -10.965 1.00 98.31 152 VAL A C 1
ATOM 1167 O O . VAL A 1 152 ? -4.574 -0.142 -10.536 1.00 98.31 152 VAL A O 1
ATOM 1170 N N . ASP A 1 153 ? -4.112 -2.072 -11.594 1.00 98.69 153 ASP A N 1
ATOM 1171 C CA . ASP A 1 153 ? -5.509 -2.392 -11.905 1.00 98.69 153 ASP A CA 1
ATOM 1172 C C . ASP A 1 153 ? -6.334 -2.618 -10.623 1.00 98.69 153 ASP A C 1
ATOM 1174 O O . ASP A 1 153 ? -7.461 -2.133 -10.505 1.00 98.69 153 ASP A O 1
ATOM 1178 N N . THR A 1 154 ? -5.758 -3.301 -9.627 1.00 98.56 154 THR A N 1
ATOM 1179 C CA . THR A 1 154 ? -6.403 -3.569 -8.331 1.00 98.56 154 THR A CA 1
ATOM 1180 C C . THR A 1 154 ? -6.606 -2.284 -7.535 1.00 98.56 154 THR A C 1
ATOM 1182 O O . THR A 1 154 ? -7.712 -2.033 -7.058 1.00 98.56 154 THR A O 1
ATOM 1185 N N . MET A 1 155 ? -5.565 -1.454 -7.417 1.00 98.44 155 MET A N 1
ATOM 1186 C CA . MET A 1 155 ? -5.640 -0.165 -6.725 1.00 98.44 155 MET A CA 1
ATOM 1187 C C . MET A 1 155 ? -6.680 0.745 -7.376 1.00 98.44 155 MET A C 1
ATOM 1189 O O . MET A 1 155 ? -7.531 1.293 -6.683 1.00 98.44 155 MET A O 1
ATOM 1193 N N . GLY A 1 156 ? -6.653 0.866 -8.707 1.00 97.94 156 GLY A N 1
ATOM 1194 C CA . GLY A 1 156 ? -7.592 1.707 -9.445 1.00 97.94 156 GLY A CA 1
ATOM 1195 C C . GLY A 1 156 ? -9.043 1.255 -9.283 1.00 97.94 156 GLY A C 1
ATOM 1196 O O . GLY A 1 156 ? -9.919 2.078 -9.022 1.00 97.94 156 GLY A O 1
ATOM 1197 N N . ALA A 1 157 ? -9.306 -0.053 -9.377 1.00 98.38 157 ALA A N 1
ATOM 1198 C CA . ALA A 1 157 ? -10.652 -0.595 -9.200 1.00 98.38 157 ALA A CA 1
ATOM 1199 C C . ALA A 1 157 ? -11.201 -0.360 -7.783 1.00 98.38 157 ALA A C 1
ATOM 1201 O O . ALA A 1 157 ? -12.383 -0.048 -7.631 1.00 98.38 157 ALA A O 1
ATOM 1202 N N . ILE A 1 158 ? -10.357 -0.492 -6.754 1.00 98.12 158 ILE A N 1
ATOM 1203 C CA . ILE A 1 158 ? -10.749 -0.226 -5.364 1.00 98.12 158 ILE A CA 1
ATOM 1204 C C . ILE A 1 158 ? -10.986 1.268 -5.156 1.00 98.12 158 ILE A C 1
ATOM 1206 O O . ILE A 1 158 ? -12.034 1.622 -4.630 1.00 98.12 158 ILE A O 1
ATOM 1210 N N . ALA A 1 159 ? -10.084 2.134 -5.624 1.00 96.00 159 ALA A N 1
ATOM 1211 C CA . ALA A 1 159 ? -10.228 3.583 -5.493 1.00 96.00 159 ALA A CA 1
ATOM 1212 C C . ALA A 1 159 ? -11.547 4.087 -6.105 1.00 96.00 159 ALA A C 1
ATOM 1214 O O . ALA A 1 159 ? -12.295 4.806 -5.457 1.00 96.00 159 ALA A O 1
ATOM 1215 N N . VAL A 1 160 ? -11.898 3.634 -7.315 1.00 96.06 160 VAL A N 1
ATOM 1216 C CA . VAL A 1 160 ? -13.170 4.009 -7.965 1.00 96.06 160 VAL A CA 1
ATOM 1217 C C . VAL A 1 160 ? -14.390 3.543 -7.166 1.00 96.06 160 VAL A C 1
ATOM 1219 O O . VAL A 1 160 ? -15.415 4.222 -7.150 1.00 96.06 160 VAL A O 1
ATOM 1222 N N . LYS A 1 161 ? -14.311 2.366 -6.541 1.00 96.94 161 LYS A N 1
ATOM 1223 C CA . LYS A 1 161 ? -15.437 1.779 -5.810 1.00 96.94 161 LYS A CA 1
ATOM 1224 C C . LYS A 1 161 ? -15.611 2.383 -4.414 1.00 96.94 161 LYS A C 1
ATOM 1226 O O . LYS A 1 161 ? -16.745 2.529 -3.965 1.00 96.94 161 LYS A O 1
ATOM 1231 N N . GLU A 1 162 ? -14.507 2.688 -3.741 1.00 96.31 162 GLU A N 1
ATOM 1232 C CA . GLU A 1 162 ? -14.471 3.086 -2.332 1.00 96.31 162 GLU A CA 1
ATOM 1233 C C . GLU A 1 162 ? -14.328 4.603 -2.113 1.00 96.31 162 GLU A C 1
ATOM 1235 O O . GLU A 1 162 ? -14.368 5.039 -0.962 1.00 96.31 162 GLU A O 1
ATOM 1240 N N . GLY A 1 163 ? -14.263 5.404 -3.187 1.00 76.94 163 GLY A N 1
ATOM 1241 C CA . GLY A 1 163 ? -14.491 6.857 -3.156 1.00 76.94 163 GLY A CA 1
ATOM 1242 C C . GLY A 1 163 ? -13.287 7.699 -3.539 1.00 76.94 163 GLY A C 1
ATOM 1243 O O . GLY A 1 163 ? -12.295 7.682 -2.786 1.00 76.94 163 GLY A O 1
#

Radius of gyration: 16.07 Å; chains: 1; bounding box: 42×38×46 Å

pLDDT: mean 94.81, std 4.56, range [76.94, 98.81]

Secondary structure (DSSP, 8-state):
-EEEEE-TTTSTTSS-EEEEE---TTSPP----EEE--EE--TT-EEEE----SSSSS---TTT-GGGS--TT--PPPPSEEEEPPSEE--EEESSSEEEETTS-B--------SS---B--TT-TT--B---HHHHHHHHHHH-SSHHHHHHHHHHHHHHH-

Sequence (163 aa):
CTIVAVGKDASATGHPMVSHTDDSGPDTTDIRWIRVPHRKWPKGSTRKLYNWVDGYPRVVAAELSPEYAPVAGQKESVPIGEIPQVEETYAYWDMDYAVQNEVGLSIGESTCTAKTVGWPATPDKPYGYNRAGIEDLSKIALERCATARCAVDTMGAIAVKEG

Organism: NCBI:txid1333877

InterPro domains:
  IPR005322 Peptidase C69 [PF03577] (1-161)
  IPR005322 Peptidase C69 [PTHR12994] (1-162)

Foldseek 3Di:
DAKDWAALVRDPVSDIDIDDDDDLPPADFPADWDKQAKDFDPPFDKDFFADQDGHPPSFQDVPRDVVSHDDDPDDHGDGLDIDGDDRIWFMFIDGLATAATPLGDGDYDDDDDDPDDQAGNDPVCVPHQARHDNRNLRVVLRGPDNDPVSSVVSSVVCRVVRD